Protein AF-C4WFM8-F1 (afdb_monomer)

InterPro domains:
  IPR056111 Domain of unknown function DUF7694 [PF24746] (25-74)

Nearest PDB structures (foldseek):
  8v1y-assembly1_D  TM=4.056E-01  e=1.853E+00  Escherichia coli
  8v1y-assembly1_C  TM=4.003E-01  e=2.878E+00  Escherichia coli
  3nuh-assembly1_A-2  TM=3.406E-01  e=6.946E+00  Escherichia coli K-12
  4z3o-assembly1_A  TM=3.937E-01  e=9.515E+00  Streptococcus pneumoniae
  7z87-assembly1_B  TM=2.071E-01  e=4.762E+00  Homo sapiens

Secondary structure (DSSP, 8-state):
-----------SEEEEEEETTTTEEEEEE-S---HHHHHHHHHHHH-TT--EE-----GGG---SS-EEEEEEPPTT-----SSS-S---S--HHHHHHHHHHHTT-------

pLDDT: mean 78.25, std 19.51, range [39.34, 97.94]

Foldseek 3Di:
DPPPPPPPCPDQFPDWDADPVQQKIKTFGVPPDDPVNVQVVCCVPPNNPWDWDWDDDPPVPDDPPGRMTMIHTDDPPDDDDDPPVPPPDDDDDPVRVVVVVCVVVVVPDDDDD

Mean predicted aligned error: 11.88 Å

Sequence (113 aa):
MMSDTLSICVSSVISVTLDESRGLLSVEHDGTITWDELQALKNEHFGPEAAAMEVYPPDSDVVNSLPMRHLWKLGAGDYWPDLTGTKPVGDLSLRDRDLLLRAELGLLGTKPK

Solvent-accessible surface area (backbone atoms only — not comparable to full-atom values): 7463 Å² total; per-residue (Å²): 132,87,82,80,75,79,75,76,80,74,70,38,65,74,48,78,47,77,39,76,92,74,35,33,38,41,35,34,34,79,76,68,67,47,71,67,56,52,50,48,52,44,29,73,77,63,34,79,89,49,50,64,46,72,82,86,69,60,78,92,70,64,80,85,88,66,57,66,48,53,37,34,54,53,56,98,85,56,90,71,83,68,87,80,77,72,68,80,92,75,79,77,50,76,66,53,50,50,54,49,53,31,57,75,71,68,61,76,68,78,81,80,130

Organism: NCBI:txid641118

Radius of gyration: 20.22 Å; Cα contacts (8 Å, |Δi|>4): 97; chains: 1; bounding box: 53×57×40 Å

Structure (mmCIF, N/CA/C/O backbone):
data_AF-C4WFM8-F1
#
_entry.id   AF-C4WFM8-F1
#
loop_
_atom_site.group_PDB
_atom_site.id
_atom_site.type_symbol
_atom_site.label_atom_id
_atom_site.label_alt_id
_atom_site.label_comp_id
_atom_site.label_asym_id
_atom_site.label_entity_id
_atom_site.label_seq_id
_atom_site.pdbx_PDB_ins_code
_atom_site.Cartn_x
_atom_site.Cartn_y
_atom_site.Cartn_z
_atom_site.occupancy
_atom_site.B_iso_or_equiv
_atom_site.auth_seq_id
_atom_site.auth_comp_id
_atom_site.auth_asym_id
_atom_site.auth_atom_id
_atom_site.pdbx_PDB_model_num
ATOM 1 N N . MET A 1 1 ? 36.140 23.771 -4.499 1.00 42.16 1 MET A N 1
ATOM 2 C CA . MET A 1 1 ? 35.247 23.242 -5.547 1.00 42.16 1 MET A CA 1
ATOM 3 C C . MET A 1 1 ? 34.354 22.225 -4.874 1.00 42.16 1 MET A C 1
ATOM 5 O O . MET A 1 1 ? 34.853 21.190 -4.457 1.00 42.16 1 MET A O 1
ATOM 9 N N . MET A 1 2 ? 33.097 22.588 -4.625 1.00 39.34 2 MET A N 1
ATOM 10 C CA . MET A 1 2 ? 32.077 21.633 -4.196 1.00 39.34 2 MET A CA 1
ATOM 11 C C . MET A 1 2 ? 31.760 20.794 -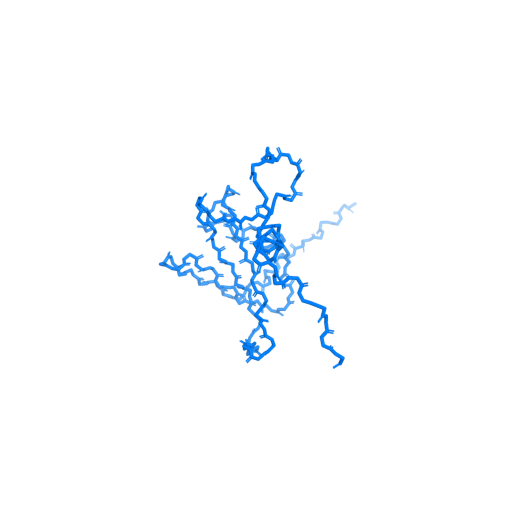5.431 1.00 39.34 2 MET A C 1
ATOM 13 O O . MET A 1 2 ? 31.359 21.341 -6.454 1.00 39.34 2 MET A O 1
ATOM 17 N N . SER A 1 3 ? 32.094 19.507 -5.385 1.00 42.88 3 SER A N 1
ATOM 18 C CA . SER A 1 3 ? 31.718 18.575 -6.439 1.00 42.88 3 SER A CA 1
ATOM 19 C C . SER A 1 3 ? 30.231 18.296 -6.287 1.00 42.88 3 SER A C 1
ATOM 21 O O . SER A 1 3 ? 29.835 17.530 -5.410 1.00 42.88 3 SER A O 1
ATOM 23 N N . ASP A 1 4 ? 29.423 18.941 -7.122 1.00 45.44 4 ASP A N 1
ATOM 24 C CA . ASP A 1 4 ? 28.029 18.571 -7.318 1.00 45.44 4 ASP A CA 1
ATOM 25 C C . ASP A 1 4 ? 28.006 17.217 -8.030 1.00 45.44 4 ASP A C 1
ATOM 27 O O . ASP A 1 4 ? 28.114 17.115 -9.254 1.00 45.44 4 ASP A O 1
ATOM 31 N N . THR A 1 5 ? 27.920 16.144 -7.247 1.00 48.09 5 THR A N 1
ATOM 32 C CA . THR A 1 5 ? 27.548 14.836 -7.774 1.00 48.09 5 THR A CA 1
ATOM 33 C C . THR A 1 5 ? 26.099 14.952 -8.230 1.00 48.09 5 THR A C 1
ATOM 35 O O . THR A 1 5 ? 25.187 14.967 -7.405 1.00 48.09 5 THR A O 1
ATOM 38 N N . LEU A 1 6 ? 25.881 15.050 -9.544 1.00 43.78 6 LEU A N 1
ATOM 39 C CA . LEU A 1 6 ? 24.570 14.811 -10.138 1.00 43.78 6 LEU A CA 1
ATOM 40 C C . LEU A 1 6 ? 24.166 13.374 -9.776 1.00 43.78 6 LEU A C 1
ATOM 42 O O . LEU A 1 6 ? 24.598 12.414 -10.414 1.00 43.78 6 LEU A O 1
ATOM 46 N N . SER A 1 7 ? 23.371 13.221 -8.718 1.00 46.31 7 SER A N 1
ATOM 47 C CA . SER A 1 7 ? 22.660 11.980 -8.446 1.00 46.31 7 SER A CA 1
ATOM 48 C C . SER A 1 7 ? 21.604 11.851 -9.533 1.00 46.31 7 SER A C 1
ATOM 50 O O . SER A 1 7 ? 20.542 12.463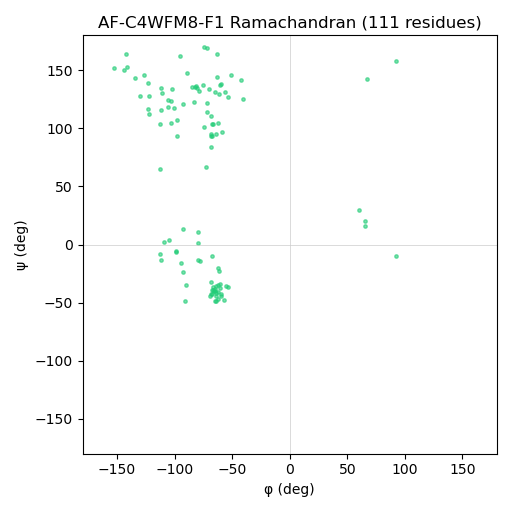 -9.453 1.00 46.31 7 SER A O 1
ATOM 52 N N . ILE A 1 8 ? 21.921 11.119 -10.599 1.00 46.72 8 ILE A N 1
ATOM 53 C CA . ILE A 1 8 ? 20.909 10.673 -11.550 1.00 46.72 8 ILE A CA 1
ATOM 54 C C . ILE A 1 8 ? 19.968 9.780 -10.740 1.00 46.72 8 ILE A C 1
ATOM 56 O O . ILE A 1 8 ? 20.333 8.662 -10.385 1.00 46.72 8 ILE A O 1
ATOM 60 N N . CYS A 1 9 ? 18.787 10.292 -10.396 1.00 47.44 9 CYS A N 1
ATOM 61 C CA . CYS A 1 9 ? 17.707 9.485 -9.844 1.00 47.44 9 CYS A CA 1
ATOM 62 C C . CYS A 1 9 ? 17.213 8.570 -10.967 1.00 47.44 9 CYS A C 1
ATOM 64 O O . CYS A 1 9 ? 16.295 8.918 -11.707 1.00 47.44 9 CYS A O 1
ATOM 66 N N . VAL A 1 10 ? 17.882 7.434 -11.160 1.00 59.88 10 VAL A N 1
ATOM 67 C CA . VAL A 1 10 ? 17.319 6.341 -11.947 1.00 59.88 10 VAL A CA 1
ATOM 68 C C . VAL A 1 10 ? 16.163 5.815 -11.108 1.00 59.88 10 VAL A C 1
ATOM 70 O O . VAL A 1 10 ? 16.387 5.314 -10.010 1.00 59.88 10 VAL A O 1
ATOM 73 N N . SER A 1 11 ? 14.930 6.036 -11.565 1.00 79.44 11 SER A N 1
ATOM 74 C CA . SER A 1 11 ? 13.768 5.469 -10.888 1.00 79.44 11 SER A CA 1
ATOM 75 C C . SER A 1 11 ? 13.844 3.952 -11.006 1.00 79.44 11 SER A C 1
ATOM 77 O O . SER A 1 11 ? 14.051 3.433 -12.102 1.00 79.44 11 SER A O 1
ATOM 79 N N . SER A 1 12 ? 13.664 3.255 -9.887 1.00 92.50 12 SER A N 1
ATOM 80 C CA . SER A 1 12 ? 13.569 1.790 -9.858 1.00 92.50 12 SER A CA 1
ATOM 81 C C . SER A 1 12 ? 12.293 1.264 -10.534 1.00 92.50 12 SER A C 1
ATOM 83 O O . SER A 1 12 ? 12.136 0.058 -10.729 1.00 92.50 12 SER A O 1
ATOM 85 N N . VAL A 1 13 ? 11.362 2.161 -10.875 1.00 95.31 13 VAL A N 1
ATOM 86 C CA . VAL A 1 13 ? 10.040 1.870 -11.428 1.00 95.31 13 VAL A CA 1
ATOM 87 C C . VAL A 1 13 ? 10.131 1.654 -12.937 1.00 95.31 13 VAL A C 1
ATOM 89 O O . VAL A 1 13 ? 10.553 2.535 -13.683 1.00 95.31 13 VAL A O 1
ATOM 92 N N . ILE A 1 14 ? 9.676 0.489 -13.392 1.00 96.38 14 ILE A N 1
ATOM 93 C CA . ILE A 1 14 ? 9.573 0.137 -14.813 1.00 96.38 14 ILE A CA 1
ATOM 94 C C . ILE A 1 14 ? 8.197 0.533 -15.351 1.00 96.38 14 ILE A C 1
ATOM 96 O O . ILE A 1 14 ? 8.095 1.166 -16.403 1.00 96.38 14 ILE A O 1
ATOM 100 N N . SER A 1 15 ? 7.129 0.167 -14.637 1.00 96.38 15 SER A N 1
ATOM 101 C CA . SER A 1 15 ? 5.756 0.475 -15.035 1.00 96.38 15 SER A CA 1
ATOM 102 C C . SER A 1 15 ? 4.822 0.579 -13.827 1.00 96.38 15 SER A C 1
ATOM 104 O O . SER A 1 15 ? 5.045 -0.037 -12.784 1.00 96.38 15 SER A O 1
ATOM 106 N N . VAL A 1 16 ? 3.763 1.380 -13.966 1.00 97.06 16 VAL A N 1
ATOM 107 C CA . VAL A 1 16 ? 2.725 1.561 -12.944 1.00 97.06 16 VAL A CA 1
ATOM 108 C C . VAL A 1 16 ? 1.366 1.378 -13.597 1.00 97.06 16 VAL A C 1
ATOM 110 O O . VAL A 1 16 ? 1.062 2.011 -14.607 1.00 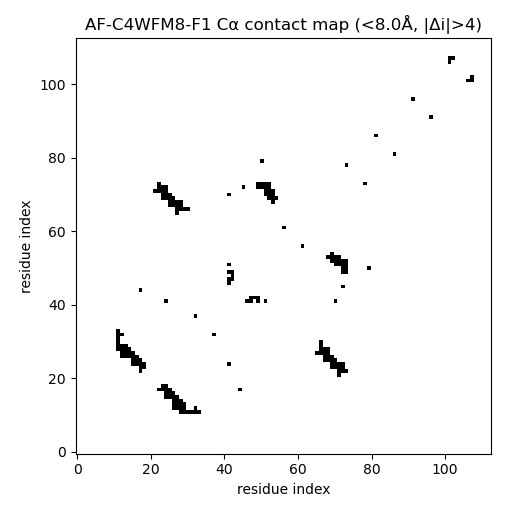97.06 16 VAL A O 1
ATOM 113 N N . THR A 1 17 ? 0.539 0.515 -13.015 1.00 97.56 17 THR A N 1
ATOM 114 C CA . THR A 1 17 ? -0.848 0.302 -13.436 1.00 97.56 17 THR A CA 1
ATOM 115 C C . THR A 1 17 ? -1.781 0.567 -12.266 1.00 97.56 17 THR A C 1
ATOM 117 O O . THR A 1 17 ? -1.618 -0.010 -11.191 1.00 97.56 17 THR A O 1
ATOM 120 N N . LEU A 1 18 ? -2.783 1.415 -12.491 1.00 96.56 18 LEU A N 1
ATOM 121 C CA . LEU A 1 18 ? -3.841 1.698 -11.531 1.00 96.56 18 LEU A CA 1
ATOM 122 C C . LEU A 1 18 ? -5.139 1.010 -11.966 1.00 96.56 18 LEU A C 1
ATOM 124 O O . LEU A 1 18 ? -5.699 1.326 -13.014 1.00 96.56 18 LEU A O 1
ATOM 128 N N . ASP A 1 19 ? -5.638 0.102 -11.133 1.00 93.19 19 ASP A N 1
ATOM 129 C CA . ASP A 1 19 ? -7.002 -0.414 -11.211 1.00 93.19 19 ASP A CA 1
ATOM 130 C C . ASP A 1 19 ? -7.872 0.345 -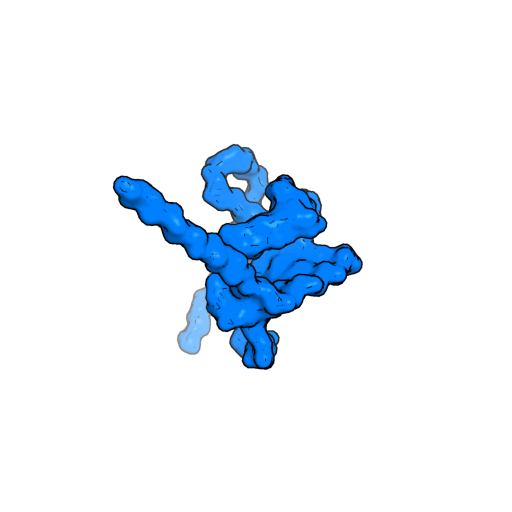10.204 1.00 93.19 19 ASP A C 1
ATOM 132 O O . ASP A 1 19 ? -7.957 -0.009 -9.024 1.00 93.19 19 ASP A O 1
ATOM 136 N N . GLU A 1 20 ? -8.524 1.409 -10.676 1.00 88.56 20 GLU A N 1
ATOM 137 C CA . GLU A 1 20 ? -9.396 2.250 -9.849 1.00 88.56 20 GLU A CA 1
ATOM 138 C C . GLU A 1 20 ? -10.566 1.470 -9.245 1.00 88.56 20 GLU A C 1
ATOM 140 O O . GLU A 1 20 ? -10.973 1.740 -8.116 1.00 88.56 20 GLU A O 1
ATOM 145 N N . SER A 1 21 ? -11.085 0.474 -9.970 1.00 86.31 21 SER A N 1
ATOM 146 C CA . SER A 1 21 ? -12.246 -0.306 -9.537 1.00 86.31 21 SER A CA 1
ATOM 147 C C . SER A 1 21 ? -11.937 -1.179 -8.321 1.00 86.31 21 SER A C 1
ATOM 149 O O . SER A 1 21 ? -12.801 -1.382 -7.469 1.00 86.31 21 SER A O 1
ATOM 151 N N . ARG A 1 22 ? -10.693 -1.663 -8.221 1.00 86.00 22 ARG A N 1
ATOM 152 C CA . ARG A 1 22 ? -10.195 -2.462 -7.092 1.00 86.00 22 ARG A CA 1
ATOM 153 C C . ARG 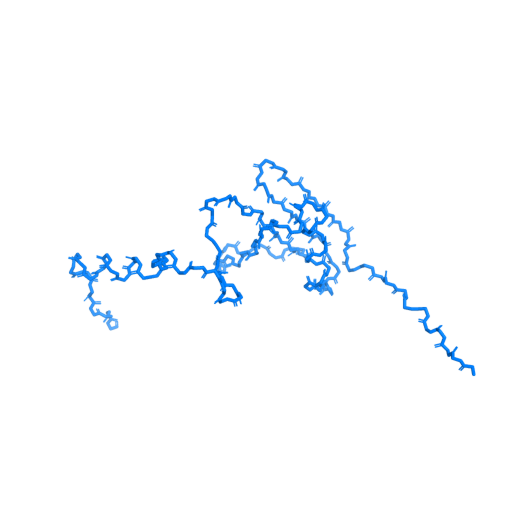A 1 22 ? -9.397 -1.646 -6.077 1.00 86.00 22 ARG A C 1
ATOM 155 O O . ARG A 1 22 ? -8.990 -2.198 -5.059 1.00 86.00 22 ARG A O 1
ATOM 162 N N . GLY A 1 23 ? -9.130 -0.371 -6.363 1.00 91.75 23 GLY A N 1
ATOM 163 C CA . GLY A 1 23 ? -8.212 0.450 -5.576 1.00 91.75 23 GLY A CA 1
ATOM 164 C C . GLY A 1 23 ? -6.790 -0.116 -5.543 1.00 91.75 23 GLY A C 1
ATOM 165 O O . GLY A 1 23 ? -6.097 0.062 -4.546 1.00 91.75 23 GLY A O 1
ATOM 166 N N . LEU A 1 24 ? -6.367 -0.829 -6.590 1.00 94.56 24 LEU A N 1
ATOM 167 C CA . LEU A 1 24 ? -5.078 -1.517 -6.643 1.00 94.56 24 LEU A CA 1
ATOM 168 C C . LEU A 1 24 ? -4.086 -0.730 -7.500 1.00 94.56 24 LEU A C 1
ATOM 170 O O . LEU A 1 24 ? -4.318 -0.506 -8.686 1.00 94.56 24 LEU A O 1
ATOM 174 N N . LEU A 1 25 ? -2.947 -0.383 -6.909 1.00 97.62 25 LEU A N 1
ATOM 175 C CA . LEU A 1 25 ? -1.772 0.114 -7.608 1.00 97.62 25 LEU A CA 1
ATOM 176 C C . LEU A 1 25 ? -0.754 -1.022 -7.757 1.00 97.62 25 LEU A C 1
ATOM 178 O O . LEU A 1 25 ? -0.258 -1.544 -6.759 1.00 97.62 25 LEU A O 1
ATOM 182 N N . SER A 1 26 ? -0.451 -1.402 -8.995 1.00 96.94 26 SER A N 1
ATOM 183 C CA . SER A 1 26 ? 0.556 -2.417 -9.325 1.00 96.94 26 SER A CA 1
ATOM 184 C C . SER A 1 26 ? 1.795 -1.733 -9.890 1.00 96.94 26 SER A C 1
ATOM 186 O O . SER A 1 26 ? 1.687 -0.976 -10.855 1.00 96.94 26 SER A O 1
ATOM 188 N N . VAL A 1 27 ? 2.954 -1.988 -9.291 1.00 97.56 27 VAL A N 1
ATOM 189 C CA . VAL A 1 27 ? 4.225 -1.343 -9.633 1.00 97.56 27 VAL A CA 1
ATOM 190 C C . VAL A 1 27 ? 5.233 -2.414 -10.022 1.00 97.56 27 VAL A C 1
ATOM 192 O O . VAL A 1 27 ? 5.659 -3.202 -9.179 1.00 97.56 27 VAL A O 1
ATOM 195 N N . GLU A 1 28 ? 5.613 -2.434 -11.292 1.00 97.50 28 GLU A N 1
ATOM 196 C CA . GLU A 1 28 ? 6.741 -3.221 -11.782 1.00 97.50 28 GLU A CA 1
ATOM 197 C C . GLU A 1 28 ? 8.034 -2.448 -11.528 1.00 97.50 28 GLU A C 1
ATOM 199 O O . GLU A 1 28 ? 8.106 -1.244 -11.792 1.00 97.50 28 GLU A O 1
ATOM 204 N N . HIS A 1 29 ? 9.061 -3.126 -11.025 1.00 96.50 29 HIS A N 1
ATOM 205 C CA . HIS A 1 29 ? 10.316 -2.482 -10.651 1.00 96.50 29 HIS A CA 1
ATOM 206 C C . HIS A 1 29 ? 11.539 -3.340 -10.976 1.00 96.50 29 HIS A C 1
ATOM 208 O O . HIS A 1 29 ? 11.444 -4.542 -11.159 1.00 96.50 29 HIS A O 1
ATOM 214 N N . ASP A 1 30 ? 12.729 -2.758 -10.990 1.00 95.81 30 ASP A N 1
ATOM 215 C CA . ASP A 1 30 ? 13.980 -3.461 -11.320 1.00 95.81 30 ASP A CA 1
ATOM 216 C C . ASP A 1 30 ? 14.577 -4.302 -10.167 1.00 95.81 30 ASP A C 1
ATOM 218 O O . ASP A 1 30 ? 15.711 -4.774 -10.235 1.00 95.81 30 ASP A O 1
ATOM 222 N N . GLY A 1 31 ? 13.816 -4.493 -9.089 1.00 94.25 31 GLY A N 1
ATOM 223 C CA . GLY A 1 31 ? 14.274 -5.120 -7.845 1.00 94.25 31 GLY A CA 1
ATOM 224 C C . GLY A 1 31 ? 14.809 -4.157 -6.776 1.00 94.25 31 GLY A C 1
ATOM 225 O O . GLY A 1 31 ? 14.973 -4.589 -5.637 1.00 94.25 31 GLY A O 1
ATOM 226 N N . THR A 1 32 ? 15.025 -2.873 -7.085 1.00 95.44 32 THR A N 1
ATOM 227 C CA . THR A 1 32 ? 15.657 -1.911 -6.155 1.00 95.44 32 THR A CA 1
ATOM 228 C C . THR A 1 32 ? 14.699 -0.909 -5.505 1.00 95.44 32 THR A C 1
ATOM 230 O O . THR A 1 32 ? 15.144 -0.060 -4.734 1.00 95.44 32 THR A O 1
ATOM 233 N N . ILE A 1 33 ? 13.391 -1.037 -5.759 1.00 95.94 33 ILE A N 1
ATOM 234 C CA . ILE A 1 33 ? 12.383 -0.088 -5.275 1.00 95.94 33 ILE A CA 1
ATOM 235 C C . ILE A 1 33 ? 12.391 0.086 -3.762 1.00 95.94 33 ILE A C 1
ATOM 237 O O . ILE A 1 33 ? 12.378 -0.873 -2.983 1.00 95.94 33 ILE A O 1
ATOM 241 N N . THR A 1 34 ? 12.392 1.350 -3.360 1.00 95.25 34 THR A N 1
ATOM 242 C CA . THR A 1 34 ? 12.439 1.767 -1.965 1.00 95.25 34 THR A CA 1
ATOM 243 C C . THR A 1 34 ? 11.048 2.050 -1.409 1.00 95.25 34 THR A C 1
ATOM 245 O O . THR A 1 34 ? 10.076 2.279 -2.133 1.00 95.25 34 THR A O 1
ATOM 248 N N . TRP A 1 35 ? 10.952 2.066 -0.079 1.00 94.19 35 TRP A N 1
ATOM 249 C CA . TRP A 1 35 ? 9.728 2.475 0.604 1.00 94.19 35 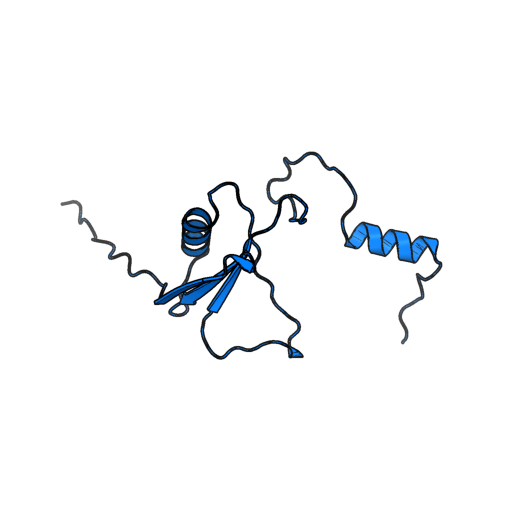TRP A CA 1
ATOM 250 C C . TRP A 1 35 ? 9.340 3.923 0.267 1.00 94.19 35 TRP A C 1
ATOM 252 O O . TRP A 1 35 ? 8.161 4.199 0.069 1.00 94.19 35 TRP A O 1
ATOM 262 N N . ASP A 1 36 ? 10.317 4.826 0.134 1.00 95.19 36 ASP A N 1
ATOM 263 C CA . ASP A 1 36 ? 10.072 6.232 -0.210 1.00 95.19 36 ASP A CA 1
ATOM 264 C C . ASP A 1 36 ? 9.475 6.382 -1.616 1.00 95.19 36 ASP A C 1
ATOM 266 O O . ASP A 1 36 ? 8.537 7.156 -1.809 1.00 95.19 36 ASP A O 1
ATOM 270 N N . GLU A 1 37 ? 9.954 5.602 -2.591 1.00 96.00 37 GLU A N 1
ATOM 271 C CA . GLU A 1 37 ? 9.369 5.560 -3.937 1.00 96.00 37 GLU A CA 1
ATOM 272 C C . GLU A 1 37 ? 7.935 5.018 -3.910 1.00 96.00 37 GLU A C 1
ATOM 274 O O . GLU A 1 37 ? 7.040 5.613 -4.511 1.00 96.00 37 GLU A O 1
ATOM 279 N N . LEU A 1 38 ? 7.678 3.940 -3.160 1.00 96.88 38 LEU A N 1
ATOM 280 C CA . LEU A 1 38 ? 6.323 3.405 -2.986 1.00 96.88 38 LEU A CA 1
ATOM 281 C C . LEU A 1 38 ? 5.388 4.413 -2.304 1.00 96.88 38 LEU A C 1
ATOM 283 O O . LEU A 1 38 ? 4.239 4.569 -2.719 1.00 96.88 38 LEU A O 1
ATOM 287 N N . GLN A 1 39 ? 5.870 5.129 -1.288 1.00 96.62 39 GLN A N 1
ATOM 288 C CA . GLN A 1 39 ? 5.120 6.173 -0.596 1.00 96.62 39 GLN A CA 1
ATOM 289 C C . GLN A 1 39 ? 4.823 7.360 -1.524 1.00 96.62 39 GLN A C 1
ATOM 291 O O . GLN A 1 39 ? 3.713 7.898 -1.481 1.00 96.62 39 GLN A O 1
ATOM 296 N N . ALA A 1 40 ? 5.778 7.755 -2.371 1.00 96.88 40 ALA A N 1
ATOM 297 C CA . ALA A 1 40 ? 5.598 8.810 -3.364 1.00 96.88 40 ALA A CA 1
ATOM 298 C C . ALA A 1 40 ? 4.541 8.422 -4.408 1.00 96.88 40 ALA A C 1
ATOM 300 O O . ALA A 1 40 ? 3.590 9.178 -4.599 1.00 96.88 40 ALA A O 1
ATOM 301 N N . LEU A 1 41 ? 4.631 7.217 -4.984 1.00 97.12 41 LEU A N 1
ATOM 302 C CA . LEU A 1 41 ? 3.632 6.686 -5.921 1.00 97.12 41 LEU A CA 1
ATOM 303 C C . LEU A 1 41 ? 2.243 6.588 -5.276 1.00 97.12 41 LEU A C 1
ATOM 305 O O . LEU A 1 41 ? 1.241 7.015 -5.850 1.00 97.12 41 LEU A O 1
ATOM 309 N N . LYS A 1 42 ? 2.165 6.084 -4.038 1.00 97.12 42 LYS A N 1
ATOM 310 C CA . LYS A 1 42 ? 0.914 6.047 -3.270 1.00 97.12 42 LYS A CA 1
ATOM 311 C C . LYS A 1 42 ? 0.324 7.447 -3.125 1.00 97.12 42 LYS A C 1
ATOM 313 O O . LYS A 1 42 ? -0.870 7.631 -3.346 1.00 97.12 42 LYS A O 1
ATOM 318 N N . ASN A 1 43 ? 1.138 8.430 -2.744 1.00 97.94 43 ASN A N 1
ATOM 319 C CA . ASN A 1 43 ? 0.690 9.811 -2.566 1.00 97.94 43 ASN A CA 1
ATOM 320 C C . ASN A 1 43 ? 0.228 10.443 -3.883 1.00 97.94 43 ASN A C 1
ATOM 322 O O . ASN A 1 43 ? -0.763 11.168 -3.873 1.00 97.94 43 ASN A O 1
ATOM 326 N N . GLU A 1 44 ? 0.913 10.158 -4.989 1.00 97.69 44 GLU A N 1
ATOM 327 C CA . GLU A 1 44 ? 0.555 10.633 -6.326 1.00 97.69 44 GLU A CA 1
ATOM 328 C C . GLU A 1 44 ? -0.817 10.106 -6.768 1.00 97.69 44 GLU A C 1
ATOM 330 O O . GLU A 1 44 ? -1.660 10.882 -7.215 1.00 97.69 44 GLU A O 1
ATOM 335 N N . HIS A 1 45 ? -1.078 8.808 -6.588 1.00 96.62 45 HIS A N 1
ATOM 336 C CA . HIS A 1 45 ? -2.299 8.175 -7.097 1.00 96.62 45 HIS A CA 1
ATOM 337 C C . HIS A 1 45 ? -3.480 8.197 -6.119 1.00 96.62 45 HIS A C 1
ATOM 339 O O . HIS A 1 45 ? -4.634 8.295 -6.537 1.00 96.62 45 HIS A O 1
ATOM 345 N N . PHE A 1 46 ? -3.230 8.087 -4.813 1.00 96.25 46 PHE A N 1
ATOM 346 C CA . PHE A 1 46 ? -4.284 7.996 -3.796 1.00 96.25 46 PHE A CA 1
ATOM 347 C C . PHE A 1 46 ? -4.378 9.220 -2.885 1.00 96.25 46 PHE A C 1
ATOM 349 O O . PHE A 1 46 ? -5.389 9.368 -2.192 1.00 96.25 46 PHE A O 1
ATOM 356 N N . GLY A 1 47 ? -3.373 10.095 -2.902 1.00 96.06 47 GLY A N 1
ATOM 357 C CA . GLY A 1 47 ? -3.255 11.246 -2.015 1.00 96.06 47 GLY A CA 1
ATOM 358 C C . GLY A 1 47 ? -2.447 10.952 -0.739 1.00 96.06 47 GLY A C 1
ATOM 359 O O . GLY A 1 47 ? -2.322 9.797 -0.313 1.00 96.06 47 GLY A O 1
ATOM 360 N N . PRO A 1 48 ? -1.897 11.997 -0.091 1.00 95.56 48 PRO A N 1
ATOM 361 C CA . PRO A 1 48 ? -1.078 11.853 1.115 1.00 95.56 48 PRO A CA 1
ATOM 362 C C . PRO A 1 48 ? -1.846 11.239 2.293 1.00 95.56 48 PRO A C 1
ATOM 364 O O . PRO A 1 48 ? -1.288 10.418 3.017 1.00 95.56 48 PRO A O 1
ATOM 367 N N . GLU A 1 49 ? -3.139 11.545 2.408 1.00 91.06 49 GLU A N 1
ATOM 368 C CA . GLU A 1 49 ? -4.009 11.087 3.501 1.00 91.06 49 GLU A CA 1
ATOM 369 C C . GLU A 1 49 ? -4.521 9.647 3.333 1.00 91.06 49 GLU A C 1
ATOM 371 O O . GLU A 1 49 ? -5.072 9.066 4.267 1.00 91.06 49 GLU A O 1
ATOM 376 N N . ALA A 1 50 ? -4.377 9.050 2.146 1.00 92.31 50 ALA A N 1
ATOM 377 C CA . ALA A 1 50 ? -4.822 7.680 1.921 1.00 92.31 50 ALA A CA 1
ATOM 378 C C . ALA A 1 50 ? -3.863 6.679 2.573 1.00 92.31 50 ALA A C 1
ATOM 380 O O . ALA A 1 50 ? -2.644 6.791 2.433 1.00 92.31 50 ALA A O 1
ATOM 381 N N . ALA A 1 51 ? -4.411 5.655 3.222 1.00 91.94 51 ALA A N 1
ATOM 382 C CA . ALA A 1 51 ? -3.647 4.482 3.622 1.00 91.94 51 ALA A CA 1
ATOM 383 C C . ALA A 1 51 ? -3.668 3.437 2.500 1.00 91.94 51 ALA A C 1
ATOM 385 O O . ALA A 1 51 ? -4.652 3.323 1.765 1.00 91.94 51 ALA A O 1
ATOM 386 N N . ALA A 1 52 ? -2.586 2.674 2.376 1.00 94.44 52 ALA A N 1
ATOM 387 C CA . ALA A 1 52 ? -2.521 1.528 1.484 1.00 94.44 52 ALA A CA 1
ATOM 388 C C . ALA A 1 52 ? -1.731 0.390 2.135 1.00 94.44 52 ALA A C 1
ATOM 390 O O . ALA A 1 52 ? -0.867 0.642 2.976 1.00 94.44 52 ALA A O 1
ATOM 391 N N . MET A 1 53 ? -2.031 -0.850 1.752 1.00 92.44 53 MET A N 1
ATOM 392 C CA . MET A 1 53 ? -1.355 -2.042 2.265 1.00 92.44 53 MET A CA 1
ATOM 393 C C . MET A 1 53 ? -0.813 -2.910 1.137 1.00 92.44 53 MET A C 1
ATOM 395 O O . MET A 1 53 ? -1.438 -3.040 0.087 1.00 92.44 53 MET A O 1
ATOM 399 N N . GLU A 1 54 ? 0.328 -3.537 1.406 1.00 93.50 54 GLU A N 1
ATOM 400 C CA . GLU A 1 54 ? 0.859 -4.663 0.644 1.00 93.50 54 GLU A CA 1
ATOM 401 C C . GLU A 1 54 ? 0.575 -5.953 1.423 1.00 93.50 54 GLU A C 1
ATOM 403 O O . GLU A 1 54 ? 0.784 -6.014 2.638 1.00 93.50 54 GLU A O 1
ATOM 408 N N . VAL A 1 55 ? 0.079 -6.979 0.730 1.00 87.25 55 VAL A N 1
ATOM 409 C CA . VAL A 1 55 ? -0.262 -8.276 1.324 1.00 87.25 55 VAL A CA 1
ATOM 410 C C . VAL A 1 55 ? 0.713 -9.332 0.823 1.00 87.25 55 VAL A C 1
ATOM 412 O O . VAL A 1 55 ? 0.908 -9.484 -0.379 1.00 87.25 55 VAL A O 1
ATOM 415 N N . TYR A 1 56 ? 1.275 -10.095 1.757 1.00 88.31 56 TYR A N 1
ATOM 416 C CA . TYR A 1 56 ? 2.079 -11.279 1.471 1.00 88.31 56 TYR A CA 1
ATOM 417 C C . TYR A 1 56 ? 1.175 -12.510 1.631 1.00 88.31 56 TYR A C 1
ATOM 419 O O . TYR A 1 56 ? 0.779 -12.814 2.762 1.00 88.31 56 TYR A O 1
ATOM 427 N N . PRO A 1 57 ? 0.769 -13.165 0.527 1.00 88.62 57 PRO A N 1
ATOM 428 C CA . PRO A 1 57 ? -0.186 -14.266 0.580 1.00 88.62 57 PRO A CA 1
ATOM 429 C C . PRO A 1 57 ? 0.445 -15.534 1.185 1.00 88.62 57 PRO A C 1
ATOM 431 O O . PRO A 1 57 ? 1.667 -15.599 1.353 1.00 88.62 57 PRO A O 1
ATOM 434 N N . PRO A 1 58 ? -0.366 -16.562 1.511 1.00 94.00 58 PRO A N 1
ATOM 435 C CA . PRO A 1 58 ? 0.151 -17.897 1.797 1.00 94.00 58 PRO A CA 1
ATOM 436 C C . PRO A 1 58 ? 1.097 -18.376 0.692 1.00 94.00 58 PRO A C 1
ATOM 438 O O . PRO A 1 58 ? 0.870 -18.091 -0.480 1.00 94.00 58 PRO A O 1
ATOM 441 N N . ASP A 1 59 ? 2.122 -19.148 1.056 1.00 93.62 59 ASP A N 1
ATOM 442 C CA . ASP A 1 59 ? 3.147 -19.640 0.119 1.00 93.62 59 ASP A CA 1
ATOM 443 C C . ASP A 1 59 ? 2.547 -20.382 -1.091 1.00 93.62 59 ASP A C 1
ATOM 445 O O . ASP A 1 59 ? 2.994 -20.201 -2.220 1.00 93.62 59 ASP A O 1
ATOM 449 N N . SER A 1 60 ? 1.459 -21.131 -0.874 1.00 95.44 60 SER A N 1
ATOM 450 C CA . SER A 1 60 ? 0.728 -21.847 -1.931 1.00 95.44 60 SER A CA 1
ATOM 451 C C . SER A 1 60 ? 0.117 -20.944 -3.002 1.00 95.44 60 SER A C 1
ATOM 453 O O . SER A 1 60 ? -0.184 -21.420 -4.095 1.00 95.44 60 SER A O 1
ATOM 455 N N . ASP A 1 61 ? -0.073 -19.667 -2.685 1.00 92.25 61 ASP A N 1
ATOM 456 C CA . ASP A 1 61 ? -0.773 -18.692 -3.515 1.00 92.25 61 ASP A CA 1
ATOM 457 C C . ASP A 1 61 ? 0.211 -17.658 -4.102 1.00 92.25 61 ASP A C 1
ATOM 459 O O . ASP A 1 61 ? -0.196 -16.728 -4.803 1.00 92.25 61 ASP A O 1
ATOM 463 N N . VAL A 1 62 ? 1.516 -17.802 -3.830 1.00 91.44 62 VAL A N 1
ATOM 464 C CA . VAL A 1 62 ? 2.558 -16.907 -4.344 1.00 91.44 62 VAL A CA 1
ATOM 465 C C . VAL A 1 62 ? 2.767 -17.142 -5.839 1.00 91.44 62 VAL A C 1
ATOM 467 O O . VAL A 1 62 ? 3.172 -18.216 -6.280 1.00 91.44 62 VAL A O 1
ATOM 470 N N . VAL A 1 63 ? 2.587 -16.079 -6.624 1.00 88.31 63 VAL A N 1
ATOM 471 C CA . VAL A 1 63 ? 2.994 -16.023 -8.032 1.00 88.31 63 VAL A CA 1
ATOM 472 C C . VAL A 1 63 ? 4.124 -15.005 -8.167 1.00 88.31 63 VAL A C 1
ATOM 474 O O . VAL A 1 63 ? 3.889 -13.802 -8.131 1.00 88.31 63 VAL A O 1
ATOM 477 N N . ASN A 1 64 ? 5.360 -15.487 -8.3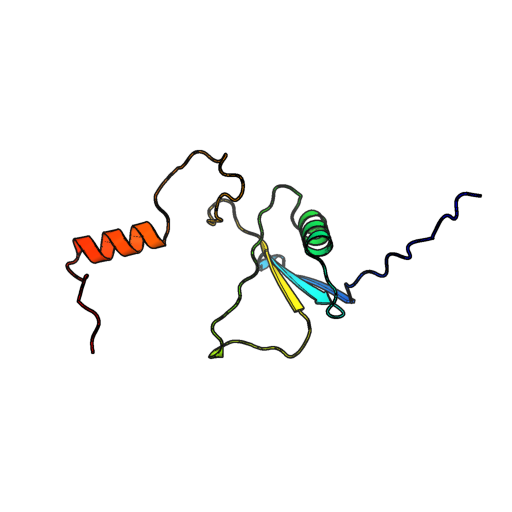14 1.00 87.50 64 ASN A N 1
ATOM 478 C CA . ASN A 1 64 ? 6.567 -14.653 -8.373 1.00 87.50 64 ASN A CA 1
ATOM 479 C C . ASN A 1 64 ? 7.216 -14.698 -9.767 1.00 87.50 64 ASN A C 1
ATOM 481 O O . ASN A 1 64 ? 8.298 -15.255 -9.951 1.00 87.50 64 ASN A O 1
ATOM 485 N N . SER A 1 65 ? 6.505 -14.185 -10.774 1.00 91.62 65 SER A N 1
ATOM 486 C CA . SER A 1 65 ? 6.985 -14.166 -12.167 1.00 91.62 65 SER A CA 1
ATOM 487 C C . SER A 1 65 ? 7.709 -12.874 -12.546 1.00 91.62 65 SER A C 1
ATOM 489 O O . SER A 1 65 ? 8.511 -12.892 -13.475 1.00 91.62 65 SER A O 1
ATOM 491 N N . LEU A 1 66 ? 7.430 -11.773 -11.843 1.00 93.38 66 LEU A N 1
ATOM 492 C CA . LEU A 1 66 ? 8.040 -10.461 -12.047 1.00 93.38 66 LEU A CA 1
ATOM 493 C C . LEU A 1 66 ? 8.221 -9.747 -10.695 1.00 93.38 66 LEU A C 1
ATOM 495 O O . LEU A 1 66 ? 7.406 -9.960 -9.792 1.00 93.38 66 LEU A O 1
ATOM 499 N N . PRO A 1 67 ? 9.247 -8.889 -10.556 1.00 95.12 67 PRO A N 1
ATOM 500 C CA . PRO A 1 67 ? 9.394 -7.973 -9.424 1.00 95.12 67 PRO A CA 1
ATOM 501 C C . PRO A 1 67 ? 8.248 -6.950 -9.402 1.00 95.12 67 PRO A C 1
ATOM 503 O O . PRO A 1 67 ? 8.280 -5.926 -10.086 1.00 95.12 67 PRO A O 1
ATOM 506 N N . MET A 1 68 ? 7.216 -7.262 -8.617 1.00 96.06 68 MET A N 1
ATOM 507 C CA . MET A 1 68 ? 6.000 -6.465 -8.493 1.00 96.06 68 MET A CA 1
ATOM 508 C C . MET A 1 68 ? 5.751 -6.063 -7.041 1.00 96.06 68 MET A C 1
ATOM 510 O O . MET A 1 68 ? 5.843 -6.888 -6.131 1.00 96.06 68 MET A O 1
ATOM 514 N N . ARG A 1 69 ? 5.324 -4.816 -6.843 1.00 96.69 69 ARG A N 1
ATOM 515 C CA . ARG A 1 69 ? 4.725 -4.320 -5.599 1.00 96.69 69 ARG A CA 1
ATOM 516 C C . ARG A 1 69 ? 3.256 -4.021 -5.844 1.00 96.69 69 ARG A C 1
ATOM 518 O O . ARG A 1 69 ? 2.910 -3.409 -6.852 1.00 96.69 69 ARG A O 1
ATOM 525 N N . HIS A 1 70 ? 2.398 -4.449 -4.927 1.00 95.94 70 HIS A N 1
ATOM 526 C CA . HIS A 1 70 ? 0.955 -4.248 -5.034 1.00 95.94 70 HIS A CA 1
ATOM 527 C C . HIS A 1 70 ? 0.459 -3.504 -3.799 1.00 95.94 70 HIS A C 1
ATOM 529 O O . HIS A 1 70 ? 0.562 -4.008 -2.682 1.00 95.94 70 HIS A O 1
ATOM 535 N N . LEU A 1 71 ? -0.063 -2.297 -4.005 1.00 96.81 71 LEU A N 1
ATOM 536 C CA . LEU A 1 71 ? -0.608 -1.454 -2.949 1.00 96.81 71 LEU A CA 1
ATOM 537 C C . LEU A 1 71 ? -2.119 -1.340 -3.131 1.00 96.81 71 LEU A C 1
ATOM 539 O O . LEU A 1 71 ? -2.593 -0.760 -4.108 1.00 96.81 71 LEU A O 1
ATOM 543 N N . TRP A 1 72 ? -2.878 -1.856 -2.171 1.00 95.62 72 TRP A N 1
ATOM 544 C CA . TRP A 1 72 ? -4.325 -1.670 -2.123 1.00 95.62 72 TRP A CA 1
ATOM 545 C C . TRP A 1 72 ? -4.661 -0.456 -1.279 1.00 95.62 72 TRP A C 1
ATOM 547 O O . TRP A 1 72 ? -4.317 -0.415 -0.097 1.00 95.62 72 TRP A O 1
ATOM 557 N N . LYS A 1 73 ? -5.347 0.520 -1.875 1.00 94.75 73 LYS A N 1
ATOM 558 C CA . LYS A 1 73 ? -5.935 1.648 -1.157 1.00 94.75 73 LYS A CA 1
ATOM 559 C C . LYS A 1 73 ? -6.963 1.127 -0.161 1.00 94.75 73 LYS A C 1
ATOM 561 O O . LYS A 1 73 ? -7.878 0.398 -0.530 1.00 94.75 73 LYS A O 1
ATOM 566 N N . LEU A 1 74 ? -6.840 1.571 1.080 1.00 91.12 74 LEU A N 1
ATOM 567 C CA . LEU A 1 74 ? -7.822 1.299 2.116 1.00 91.12 74 LEU A CA 1
ATOM 568 C C . LEU A 1 74 ? -8.959 2.320 2.053 1.00 91.12 74 LEU A C 1
ATOM 570 O O . LEU A 1 74 ? -8.736 3.526 1.902 1.00 91.12 74 LEU A O 1
ATOM 574 N N . GLY A 1 75 ? -10.188 1.831 2.171 1.00 84.38 75 GLY A N 1
ATOM 575 C CA . GLY A 1 75 ? -11.372 2.652 2.356 1.00 84.38 75 GLY A CA 1
ATOM 576 C C . GLY A 1 75 ? -11.467 3.213 3.776 1.00 84.38 75 GLY A C 1
ATOM 577 O O . GLY A 1 75 ? -10.757 2.804 4.691 1.00 84.38 75 GLY A O 1
ATOM 578 N N . ALA A 1 76 ? -12.403 4.139 3.986 1.00 75.06 76 ALA A N 1
ATOM 579 C CA . ALA A 1 76 ? -12.605 4.792 5.285 1.00 75.06 76 ALA A CA 1
ATOM 580 C C . ALA A 1 76 ? -12.985 3.824 6.427 1.00 75.06 76 ALA A C 1
ATOM 582 O O . ALA A 1 76 ? -12.804 4.162 7.594 1.00 75.06 76 ALA A O 1
ATOM 583 N N . GLY A 1 77 ? -13.533 2.650 6.097 1.00 70.25 77 GLY A N 1
ATOM 584 C CA . GLY A 1 77 ? -13.909 1.612 7.060 1.00 70.25 77 GLY A CA 1
ATOM 585 C C . GLY A 1 77 ? -12.892 0.480 7.202 1.00 70.25 77 GLY A C 1
ATOM 586 O O . GLY A 1 77 ? -13.080 -0.383 8.059 1.00 70.25 77 GLY A O 1
ATOM 587 N N . ASP A 1 78 ? -11.839 0.466 6.383 1.00 79.31 78 ASP A N 1
ATOM 588 C CA . ASP A 1 78 ? -10.831 -0.585 6.429 1.00 79.31 78 ASP A CA 1
ATOM 589 C C . ASP A 1 78 ? -9.835 -0.318 7.556 1.00 79.31 78 ASP A C 1
ATOM 591 O O . ASP A 1 78 ? -9.345 0.797 7.761 1.00 79.31 78 ASP A O 1
ATOM 595 N N . TYR A 1 79 ? -9.527 -1.370 8.308 1.00 71.69 79 TYR A N 1
ATOM 596 C CA . TYR A 1 79 ? -8.588 -1.285 9.413 1.00 71.69 79 TYR A CA 1
ATOM 597 C C . TYR A 1 79 ? -7.146 -1.297 8.905 1.00 71.69 79 TYR A C 1
ATOM 599 O O . TYR A 1 79 ? -6.738 -2.197 8.175 1.00 71.69 79 TYR A O 1
ATOM 607 N N . TRP A 1 80 ? -6.348 -0.360 9.407 1.00 74.19 80 TRP A N 1
ATOM 608 C CA . TRP A 1 80 ? -4.897 -0.469 9.423 1.00 74.19 80 TRP A CA 1
ATOM 609 C C . TRP A 1 80 ? -4.372 -0.070 10.799 1.00 74.19 80 TRP A C 1
ATOM 611 O O . TRP A 1 80 ? -4.938 0.834 11.430 1.00 74.19 80 TRP A O 1
ATOM 621 N N . PRO A 1 81 ? -3.320 -0.749 11.288 1.00 67.69 81 PRO A N 1
ATOM 622 C CA . PRO A 1 81 ? -2.789 -0.483 12.611 1.00 67.69 81 PRO A CA 1
ATOM 623 C C . PRO A 1 81 ? -2.308 0.959 12.696 1.00 67.69 81 PRO A C 1
ATOM 625 O O . PRO A 1 81 ? -1.660 1.467 11.783 1.00 67.69 81 PRO A O 1
ATOM 628 N N . ASP A 1 82 ? -2.615 1.616 13.810 1.00 68.56 82 ASP A N 1
ATOM 629 C CA . ASP A 1 82 ? -2.026 2.912 14.079 1.00 68.56 82 ASP A CA 1
ATOM 630 C C . ASP A 1 82 ? -0.522 2.764 14.326 1.00 68.56 82 ASP A C 1
ATOM 632 O O . ASP A 1 82 ? -0.100 2.314 15.390 1.00 68.56 82 ASP A O 1
ATOM 636 N N . LEU A 1 83 ? 0.285 3.128 13.332 1.00 66.25 83 LEU A N 1
ATOM 637 C CA . LEU A 1 83 ? 1.740 3.048 13.436 1.00 66.25 83 LEU A CA 1
ATOM 638 C C . LEU A 1 83 ? 2.329 4.208 14.252 1.00 66.25 83 LEU A C 1
ATOM 640 O O . LEU A 1 83 ? 3.489 4.130 14.650 1.00 66.25 83 LEU A O 1
ATOM 644 N N . THR A 1 84 ? 1.560 5.274 14.508 1.00 65.50 84 THR A N 1
ATOM 645 C CA . THR A 1 84 ? 2.043 6.459 15.233 1.00 65.50 84 THR A CA 1
ATOM 646 C C . THR A 1 84 ? 1.750 6.404 16.731 1.00 65.50 84 THR A C 1
ATOM 648 O O . THR A 1 84 ? 2.349 7.164 17.489 1.00 65.50 84 THR A O 1
ATOM 651 N N . GLY A 1 85 ? 0.851 5.517 17.172 1.00 56.78 85 GLY A N 1
ATOM 652 C CA . GLY A 1 85 ? 0.418 5.406 18.569 1.00 56.78 85 GLY A CA 1
ATOM 653 C C . GLY A 1 85 ? -0.349 6.632 19.080 1.00 56.78 85 GLY A C 1
ATOM 654 O O . GLY A 1 85 ? -0.476 6.819 20.290 1.00 56.78 85 GLY A O 1
ATOM 655 N N . THR A 1 86 ? -0.817 7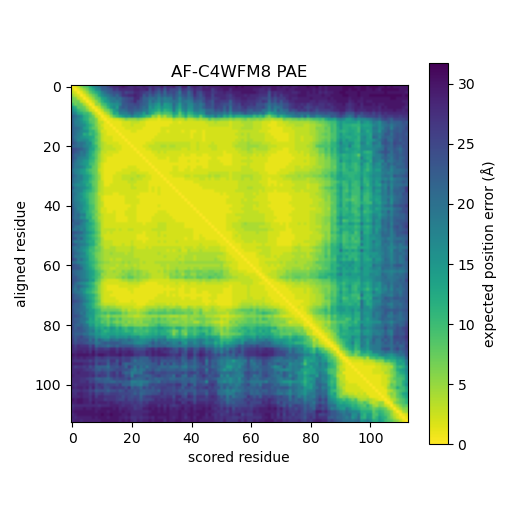.493 18.175 1.00 56.75 86 THR A N 1
ATOM 656 C CA . THR A 1 86 ? -1.492 8.764 18.476 1.00 56.75 86 THR A CA 1
ATOM 657 C C . THR A 1 86 ? -2.965 8.771 18.076 1.00 56.75 86 THR A C 1
ATOM 659 O O . THR A 1 86 ? -3.684 9.702 18.447 1.00 56.75 86 THR A O 1
ATOM 662 N N . LYS A 1 87 ? -3.456 7.748 17.364 1.00 55.03 87 LYS A N 1
ATOM 663 C CA . LYS A 1 87 ? -4.890 7.570 17.137 1.00 55.03 87 LYS A CA 1
ATOM 664 C C . LYS A 1 87 ? -5.560 7.175 18.457 1.00 55.03 87 LYS A C 1
ATOM 666 O O . LYS A 1 87 ? -5.067 6.282 19.150 1.00 55.03 87 LYS A O 1
ATOM 671 N N . PRO A 1 88 ? -6.697 7.800 18.817 1.00 52.00 88 PRO A N 1
ATOM 672 C CA . PRO A 1 88 ? -7.491 7.361 19.955 1.00 52.00 88 PRO A CA 1
ATOM 673 C C . PRO A 1 88 ? -7.813 5.872 19.807 1.00 52.00 88 PRO A C 1
ATOM 675 O O . PRO A 1 88 ? -8.313 5.449 18.764 1.00 52.00 88 PRO A O 1
ATOM 678 N N . VAL A 1 89 ? -7.505 5.081 20.835 1.00 52.22 89 VAL A N 1
ATOM 679 C CA . VAL A 1 89 ? -7.789 3.643 20.865 1.00 52.22 89 VAL A CA 1
ATOM 680 C C . VAL A 1 89 ? -9.307 3.450 20.909 1.00 52.22 89 VAL A C 1
ATOM 682 O O . VAL A 1 89 ? -9.920 3.500 21.972 1.00 52.22 89 VAL A O 1
ATOM 685 N N . GLY A 1 90 ? -9.915 3.280 19.737 1.00 56.12 90 GLY A N 1
ATOM 686 C CA . GLY A 1 90 ? -11.281 2.801 19.561 1.00 56.12 90 GLY A CA 1
ATOM 687 C C . GLY A 1 90 ? -11.265 1.341 19.114 1.00 56.12 90 GLY A C 1
ATOM 688 O O . GLY A 1 90 ? -10.988 1.063 17.952 1.00 56.12 90 GLY A O 1
ATOM 689 N N . ASP A 1 91 ? -11.584 0.454 20.056 1.00 53.03 91 ASP A N 1
ATOM 690 C CA . ASP A 1 91 ? -11.865 -0.984 19.949 1.00 53.03 91 ASP A CA 1
ATOM 691 C C . ASP A 1 91 ? -10.759 -1.985 19.553 1.00 53.03 91 ASP A C 1
ATOM 693 O O . ASP A 1 91 ? -9.903 -1.780 18.698 1.00 53.03 91 ASP A O 1
ATOM 697 N N . LEU A 1 92 ? -10.862 -3.136 20.227 1.00 54.16 92 LEU A N 1
ATOM 698 C CA . LEU A 1 92 ? -10.059 -4.362 20.163 1.00 54.16 92 LEU A CA 1
ATOM 699 C C . LEU A 1 92 ? -9.678 -4.800 18.736 1.00 54.16 92 LEU A C 1
ATOM 701 O O . LEU A 1 92 ? -10.519 -4.766 17.828 1.00 54.16 92 LEU A O 1
ATOM 705 N N . SER A 1 93 ? -8.444 -5.299 18.566 1.00 57.53 93 SER A N 1
ATOM 706 C CA . SER A 1 93 ? -7.927 -5.814 17.287 1.00 57.53 93 SER A CA 1
ATOM 707 C C . SER A 1 93 ? -8.710 -7.038 16.774 1.00 57.53 93 SER A C 1
ATOM 709 O O . SER A 1 93 ? -9.418 -7.697 17.532 1.00 57.53 93 SER A O 1
ATOM 711 N N . LEU A 1 94 ? -8.563 -7.410 15.492 1.00 49.50 94 LEU A N 1
ATOM 712 C CA . LEU A 1 94 ? -9.127 -8.665 14.949 1.00 49.50 94 LEU A CA 1
ATOM 713 C C . LEU A 1 94 ? -8.671 -9.902 15.736 1.00 49.50 94 LEU A C 1
ATOM 715 O O . LEU A 1 94 ? -9.446 -10.834 15.940 1.00 49.50 94 LEU A O 1
ATOM 719 N N . ARG A 1 95 ? -7.427 -9.884 16.221 1.00 48.22 95 ARG A N 1
ATOM 720 C CA . ARG A 1 95 ? -6.884 -10.919 17.099 1.00 48.22 95 ARG A CA 1
ATOM 721 C C . ARG A 1 95 ? -7.574 -10.907 18.456 1.00 48.22 95 ARG A C 1
ATOM 723 O O . ARG A 1 95 ? -7.918 -11.962 18.971 1.00 48.22 95 ARG A O 1
ATOM 730 N N . ASP A 1 96 ? -7.798 -9.728 19.017 1.00 58.69 96 ASP A N 1
ATOM 731 C CA . ASP A 1 96 ? -8.455 -9.595 20.314 1.00 58.69 96 ASP A CA 1
ATOM 732 C C . ASP A 1 96 ? -9.921 -10.042 20.242 1.00 58.69 96 ASP A C 1
ATOM 734 O O . ASP A 1 96 ? -10.397 -10.720 21.148 1.00 58.69 96 ASP A O 1
ATOM 738 N N . ARG A 1 97 ? -10.617 -9.765 19.131 1.00 59.78 97 ARG A N 1
ATOM 739 C CA . ARG A 1 97 ? -11.981 -10.258 18.875 1.00 59.78 97 ARG A CA 1
ATOM 740 C C . ARG A 1 97 ? -12.027 -11.775 18.663 1.00 59.78 97 ARG A C 1
ATOM 742 O O . ARG A 1 97 ? -12.905 -12.427 19.219 1.00 59.78 97 ARG A O 1
ATOM 749 N N . ASP A 1 98 ? -11.082 -12.350 17.915 1.00 58.62 98 ASP A N 1
ATOM 750 C CA . ASP A 1 98 ? -10.978 -13.808 17.719 1.00 58.62 98 ASP A CA 1
ATOM 751 C C . ASP A 1 98 ? -10.680 -14.540 19.042 1.00 58.62 98 ASP A C 1
ATOM 753 O O . ASP A 1 98 ? -11.300 -15.557 19.351 1.00 58.62 98 ASP A O 1
ATOM 757 N N . LEU A 1 99 ? -9.791 -13.989 19.873 1.00 55.03 99 LEU A N 1
ATOM 758 C CA . LEU A 1 99 ? -9.461 -14.541 21.189 1.00 55.03 99 LEU A CA 1
ATOM 759 C C . LEU A 1 99 ? -10.632 -14.453 22.174 1.00 55.03 99 LEU A C 1
ATOM 761 O O . LEU A 1 99 ? -10.868 -15.409 22.914 1.00 55.03 99 LEU A O 1
ATOM 765 N N . LEU A 1 100 ? -11.384 -13.350 22.157 1.00 69.94 100 LEU A N 1
ATOM 766 C CA . LEU A 1 100 ? -12.600 -13.203 22.958 1.00 69.94 100 LEU A CA 1
ATOM 767 C C . LEU A 1 100 ? -13.692 -14.192 22.530 1.00 69.94 100 LEU A C 1
ATOM 769 O O . LEU A 1 100 ? -14.203 -14.924 23.374 1.00 69.94 100 LEU A O 1
ATOM 773 N N . LEU A 1 101 ? -13.983 -14.307 21.231 1.00 64.12 101 LEU A N 1
ATOM 774 C CA . LEU A 1 101 ? -14.982 -15.249 20.709 1.00 64.12 101 LEU A CA 1
ATOM 775 C C . LEU A 1 101 ? -14.639 -16.710 21.044 1.00 64.12 101 LEU A C 1
ATOM 777 O O . LEU A 1 101 ? -15.501 -17.493 21.447 1.00 64.12 101 LEU A O 1
ATOM 781 N N . ARG A 1 102 ? -13.364 -17.094 20.901 1.00 59.09 102 ARG A N 1
ATOM 782 C CA . ARG A 1 102 ? -12.893 -18.444 21.252 1.00 59.09 102 ARG A CA 1
ATOM 783 C C . ARG A 1 102 ? -13.034 -18.737 22.744 1.00 59.09 102 ARG A C 1
ATOM 785 O O . ARG A 1 102 ? -13.328 -19.879 23.101 1.00 59.09 102 ARG A O 1
ATOM 792 N N . ALA A 1 103 ? -12.827 -17.731 23.594 1.00 68.69 103 ALA A N 1
ATOM 793 C CA . ALA A 1 103 ? -13.006 -17.844 25.035 1.00 68.69 103 ALA A CA 1
ATOM 794 C C . ALA A 1 103 ? -14.486 -18.000 25.425 1.00 68.69 103 ALA A C 1
ATOM 796 O O . ALA A 1 103 ? -14.807 -18.883 26.217 1.00 68.69 103 ALA A O 1
ATOM 797 N N . GLU A 1 104 ? -15.388 -17.211 24.835 1.00 70.69 104 GLU A N 1
ATOM 798 C CA . GLU A 1 104 ? -16.832 -17.259 25.119 1.00 70.69 104 GLU A CA 1
ATOM 799 C C . GLU A 1 104 ? -17.496 -18.569 24.670 1.00 70.69 104 GLU A C 1
ATOM 801 O O . GLU A 1 104 ? -18.329 -19.121 25.387 1.00 70.69 104 GLU A O 1
ATOM 806 N N . LEU A 1 105 ? -17.104 -19.112 23.513 1.00 72.19 105 LEU A N 1
ATOM 807 C CA . LEU A 1 105 ? -17.662 -20.360 22.973 1.00 72.19 105 LEU A CA 1
ATOM 808 C C . LEU A 1 105 ? -17.075 -21.632 23.611 1.00 72.19 105 LEU A C 1
ATOM 810 O O . LEU A 1 105 ? -17.409 -22.740 23.192 1.00 72.19 105 LEU A O 1
ATOM 814 N N . GLY A 1 106 ? -16.170 -21.502 24.588 1.00 57.25 106 GLY A N 1
ATOM 815 C CA . GLY A 1 106 ? -15.483 -22.643 25.202 1.00 57.25 106 GLY A CA 1
ATOM 816 C C . GLY A 1 106 ? -14.565 -23.403 24.234 1.00 57.25 106 GLY A C 1
ATOM 817 O O . GLY A 1 106 ? -14.218 -24.555 24.485 1.00 57.25 106 GLY A O 1
ATOM 818 N N . LEU A 1 107 ? -14.160 -22.768 23.129 1.00 58.47 107 LEU A N 1
ATOM 819 C CA . LEU A 1 107 ? -13.328 -23.344 22.066 1.00 58.47 107 LEU A CA 1
ATOM 820 C C . LEU A 1 107 ? -11.830 -23.091 22.280 1.00 58.47 107 LEU A C 1
ATOM 822 O O . LEU A 1 107 ? -11.018 -23.324 21.380 1.00 58.47 107 LEU A O 1
ATOM 826 N N . LEU A 1 108 ? -11.438 -22.658 23.480 1.00 59.34 108 LEU A N 1
ATOM 827 C CA . LEU A 1 108 ? -10.049 -22.698 23.935 1.00 59.34 108 LEU A CA 1
ATOM 828 C C . LEU A 1 108 ? -9.651 -24.153 24.236 1.00 59.34 108 LEU A C 1
ATOM 830 O O . LEU A 1 108 ? -9.442 -24.554 25.377 1.00 59.34 108 LEU A O 1
ATOM 834 N N . GLY A 1 109 ? -9.590 -24.969 23.185 1.00 55.91 109 GLY A N 1
ATOM 835 C CA . GLY A 1 109 ? -9.120 -26.346 23.236 1.00 55.91 109 GLY A CA 1
ATOM 836 C C . GLY A 1 109 ? -7.595 -26.412 23.205 1.00 55.91 109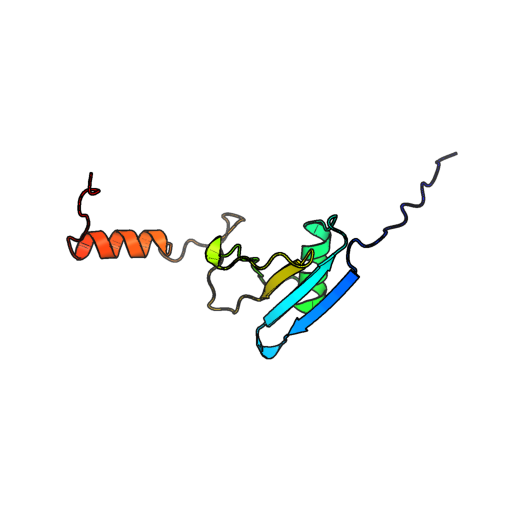 GLY A C 1
ATOM 837 O O . GLY A 1 109 ? -6.938 -25.717 22.427 1.00 55.91 109 GLY A O 1
ATOM 838 N N . THR A 1 110 ? -7.022 -27.265 24.053 1.00 54.44 110 THR A N 1
ATOM 839 C CA . THR A 1 110 ? -5.583 -27.538 24.100 1.00 54.44 110 THR A CA 1
ATOM 840 C C . THR A 1 110 ? -5.079 -28.093 22.773 1.00 54.44 110 THR A C 1
ATOM 842 O O . THR A 1 110 ? -5.704 -28.976 22.185 1.00 54.44 110 THR A O 1
ATOM 845 N N . LYS A 1 111 ? -3.909 -27.600 22.353 1.00 43.31 111 LYS A N 1
ATOM 846 C CA . LYS A 1 111 ? -3.140 -28.053 21.187 1.00 43.31 111 LYS A CA 1
ATOM 847 C C . LYS A 1 111 ? -3.161 -29.594 21.074 1.00 43.31 111 LYS A C 1
ATOM 849 O O . LYS A 1 111 ? -2.781 -30.248 22.050 1.00 43.31 111 LYS A O 1
ATOM 854 N N . PRO A 1 112 ? -3.575 -30.188 19.938 1.00 41.22 112 PRO A N 1
ATOM 855 C CA . PRO A 1 112 ? -3.384 -31.618 19.723 1.00 41.22 112 PRO A CA 1
ATOM 856 C C . PRO A 1 112 ? -1.877 -31.928 19.698 1.00 41.22 112 PRO A C 1
ATOM 858 O O . PRO A 1 112 ? -1.095 -31.090 19.240 1.00 41.22 112 PRO A O 1
ATOM 861 N N . LYS A 1 113 ? -1.488 -33.090 20.242 1.00 44.66 113 LYS A N 1
ATOM 862 C CA . LYS A 1 113 ? -0.105 -33.600 20.214 1.00 44.66 113 LYS A CA 1
ATOM 863 C C . LYS A 1 113 ? 0.418 -33.754 18.792 1.00 44.66 113 LYS A C 1
ATOM 865 O O . LYS A 1 113 ? -0.373 -34.215 17.942 1.00 44.66 113 LYS A O 1
#